Protein AF-A0A2N2BK57-F1 (afdb_monomer_lite)

Foldseek 3Di:
DAKAWDDDPNDIAMDDLVQAPEEAAAPPQGAPDDGSRNVRVLVVLAPPFDWDKDWDLDEDPVPSPQDDPPDSTGIKTKTKWKFFAAPRYTDDTCSDPVPPPHDPVRCVVVNVGDWMWIWMWIAHPPPRRIHIHIHTDDD

Structure (mmCIF, N/CA/C/O backbone):
dat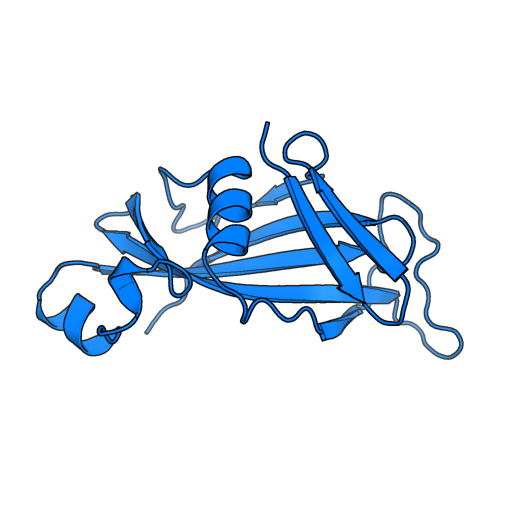a_AF-A0A2N2BK57-F1
#
_entry.id   AF-A0A2N2BK57-F1
#
loop_
_atom_site.group_PDB
_atom_site.id
_atom_site.type_symbol
_atom_site.label_atom_id
_atom_site.label_alt_id
_atom_site.label_comp_id
_atom_site.label_asym_id
_atom_site.label_entity_id
_atom_site.label_seq_id
_atom_site.pdbx_PDB_ins_code
_atom_site.Cartn_x
_atom_site.Cartn_y
_atom_site.Cartn_z
_atom_site.occupancy
_atom_site.B_iso_or_equiv
_atom_site.auth_seq_id
_atom_site.auth_comp_id
_atom_site.auth_asym_id
_atom_site.auth_atom_id
_atom_site.pdbx_PDB_model_num
ATOM 1 N N . MET A 1 1 ? 9.897 -14.712 4.928 1.00 67.94 1 MET A N 1
ATOM 2 C CA . MET A 1 1 ? 10.049 -13.854 3.739 1.00 67.94 1 MET A CA 1
ATOM 3 C C . MET A 1 1 ? 8.769 -13.987 2.955 1.00 67.94 1 MET A C 1
ATOM 5 O O . MET A 1 1 ? 8.461 -15.105 2.547 1.00 67.94 1 MET A O 1
ATOM 9 N N . SER A 1 2 ? 8.006 -12.901 2.866 1.00 89.50 2 SER A N 1
ATOM 10 C CA . SER A 1 2 ? 6.766 -12.865 2.091 1.00 89.50 2 SER A CA 1
ATOM 11 C C . SER A 1 2 ? 7.034 -12.189 0.747 1.00 89.50 2 SER A C 1
ATOM 13 O O . SER A 1 2 ? 7.911 -11.330 0.635 1.00 89.50 2 SER A O 1
ATOM 15 N N . SER A 1 3 ? 6.329 -12.624 -0.291 1.00 94.31 3 SER A N 1
ATOM 16 C CA . SER A 1 3 ? 6.449 -12.071 -1.640 1.00 94.31 3 SER A CA 1
ATOM 17 C C . SER A 1 3 ? 5.127 -12.199 -2.368 1.00 94.31 3 SER A C 1
ATOM 19 O O . SER A 1 3 ? 4.540 -13.276 -2.312 1.00 94.31 3 SER A O 1
ATOM 21 N N . TYR A 1 4 ? 4.706 -11.175 -3.101 1.00 95.94 4 TYR A N 1
ATOM 22 C CA . TYR A 1 4 ? 3.475 -11.175 -3.896 1.00 95.94 4 TYR A CA 1
ATOM 23 C C . TYR A 1 4 ? 3.807 -11.075 -5.387 1.00 95.94 4 TYR A C 1
ATOM 25 O O . TYR A 1 4 ? 4.652 -10.270 -5.770 1.00 95.94 4 TYR A O 1
ATOM 33 N N . GLU A 1 5 ? 3.183 -11.896 -6.232 1.00 95.44 5 GLU A N 1
ATOM 34 C CA . GLU A 1 5 ? 3.442 -11.933 -7.677 1.00 95.44 5 GLU A CA 1
ATOM 35 C C . GLU A 1 5 ? 2.134 -11.808 -8.459 1.00 95.44 5 GLU A C 1
ATOM 37 O O . GLU A 1 5 ? 1.149 -12.463 -8.131 1.00 95.44 5 GLU A O 1
ATOM 42 N N . TRP A 1 6 ? 2.143 -11.022 -9.534 1.00 95.25 6 TRP A N 1
ATOM 43 C CA . TRP A 1 6 ? 0.999 -10.874 -10.434 1.00 95.25 6 TRP A CA 1
ATOM 44 C C . TRP A 1 6 ? 1.459 -10.643 -11.875 1.00 95.25 6 TRP A C 1
ATOM 46 O O . TRP A 1 6 ? 2.650 -10.457 -12.154 1.00 95.25 6 TRP A O 1
ATOM 56 N N . ILE A 1 7 ? 0.506 -10.695 -12.804 1.00 93.75 7 ILE A N 1
ATOM 57 C CA . ILE A 1 7 ? 0.728 -10.406 -14.221 1.00 93.75 7 ILE A CA 1
ATOM 58 C C . ILE A 1 7 ? 0.001 -9.111 -14.567 1.00 93.75 7 ILE A C 1
ATOM 60 O O . ILE A 1 7 ? -1.185 -8.972 -14.284 1.00 93.75 7 ILE A O 1
ATOM 64 N N . TYR A 1 8 ? 0.704 -8.194 -15.225 1.00 93.38 8 TYR A N 1
ATOM 65 C CA . TYR A 1 8 ? 0.146 -6.956 -15.758 1.00 93.38 8 TYR A CA 1
ATOM 66 C C . TYR A 1 8 ? 0.648 -6.743 -17.190 1.00 93.38 8 TYR A C 1
ATOM 68 O O . TYR A 1 8 ? 1.857 -6.687 -17.420 1.00 93.38 8 TYR A O 1
ATOM 76 N N . ASN A 1 9 ? -0.265 -6.638 -18.164 1.00 91.06 9 ASN A N 1
ATOM 77 C CA . ASN A 1 9 ? 0.051 -6.511 -19.597 1.00 91.06 9 ASN A CA 1
ATOM 78 C C . ASN A 1 9 ? 1.159 -7.482 -20.060 1.00 91.06 9 ASN A C 1
ATOM 80 O O . ASN A 1 9 ? 2.191 -7.049 -20.569 1.00 91.06 9 ASN A O 1
ATOM 84 N N . ASP A 1 10 ? 0.971 -8.783 -19.810 1.00 92.56 10 ASP A N 1
ATOM 85 C CA . ASP A 1 10 ? 1.911 -9.877 -20.124 1.00 92.56 10 ASP A CA 1
ATOM 86 C C . ASP A 1 10 ?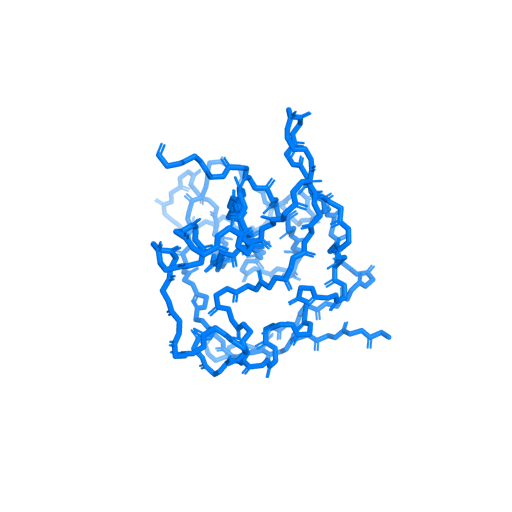 3.276 -9.833 -19.406 1.00 92.56 10 ASP A C 1
ATOM 88 O O . ASP A 1 10 ? 4.120 -10.707 -19.617 1.00 92.56 10 ASP A O 1
ATOM 92 N N . ASN A 1 11 ? 3.500 -8.866 -18.513 1.00 92.19 11 ASN A N 1
ATOM 93 C CA . ASN A 1 11 ? 4.711 -8.767 -17.705 1.00 92.19 11 ASN A CA 1
ATOM 94 C C . ASN A 1 11 ? 4.465 -9.312 -16.298 1.00 92.19 11 ASN A C 1
ATOM 96 O O . ASN A 1 11 ? 3.442 -9.027 -15.676 1.00 92.19 11 ASN A O 1
ATOM 100 N 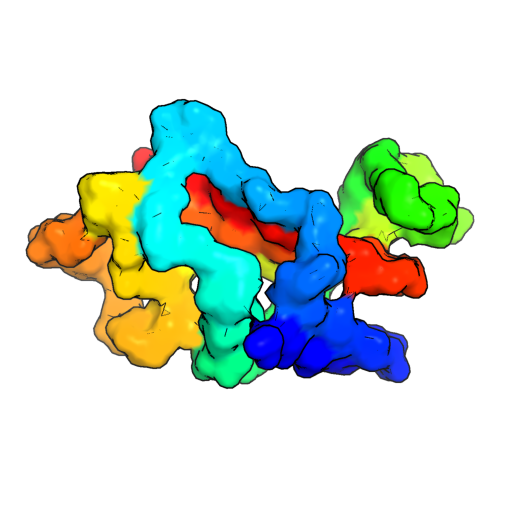N . LYS A 1 12 ? 5.423 -10.087 -15.784 1.00 95.00 12 LYS A N 1
ATOM 101 C CA . LYS A 1 12 ? 5.391 -10.601 -14.414 1.00 95.00 12 LYS A CA 1
ATOM 102 C C . LYS A 1 12 ? 6.019 -9.585 -13.464 1.00 95.00 12 LYS A C 1
ATOM 104 O O . LYS A 1 12 ? 7.184 -9.231 -13.639 1.00 95.00 12 LYS A O 1
ATOM 109 N N . PHE A 1 13 ? 5.280 -9.202 -12.433 1.00 96.00 13 PHE A N 1
ATOM 110 C CA . PHE A 1 13 ? 5.763 -8.364 -11.341 1.00 96.00 13 PHE A CA 1
ATOM 111 C C . PHE A 1 13 ? 5.894 -9.174 -10.050 1.00 96.00 13 PHE A C 1
ATOM 113 O O . PHE A 1 13 ? 5.251 -10.215 -9.882 1.00 96.00 13 PHE A O 1
ATOM 120 N N . ARG A 1 14 ? 6.767 -8.708 -9.152 1.00 96.19 14 ARG A N 1
ATOM 121 C CA . ARG A 1 14 ? 7.002 -9.317 -7.843 1.00 96.19 14 ARG A CA 1
ATOM 122 C C . ARG A 1 14 ? 7.335 -8.254 -6.803 1.00 96.19 14 ARG A C 1
ATOM 124 O O . ARG A 1 14 ? 8.333 -7.558 -6.960 1.00 96.19 14 ARG A O 1
ATOM 131 N N . LEU A 1 15 ? 6.566 -8.224 -5.720 1.00 96.88 15 LEU A N 1
ATOM 132 C CA . LEU A 1 15 ? 6.924 -7.550 -4.474 1.00 96.88 15 LEU A CA 1
ATOM 133 C C . LEU A 1 15 ? 7.650 -8.547 -3.576 1.00 96.88 15 LEU A C 1
ATOM 135 O O . LEU A 1 15 ? 7.224 -9.695 -3.451 1.00 96.88 15 LEU A O 1
ATOM 139 N N . ASP A 1 16 ? 8.745 -8.129 -2.961 1.00 95.25 16 ASP A N 1
ATOM 140 C CA . ASP A 1 16 ? 9.526 -8.942 -2.032 1.00 95.25 16 ASP A CA 1
ATOM 141 C C . ASP A 1 16 ? 9.783 -8.108 -0.785 1.00 95.25 16 ASP A C 1
ATOM 143 O O . ASP A 1 16 ? 10.270 -6.986 -0.917 1.00 95.25 16 ASP A O 1
ATOM 147 N N . SER A 1 17 ? 9.459 -8.631 0.401 1.00 94.69 17 SER A N 1
ATOM 148 C CA . SER A 1 17 ? 9.491 -7.835 1.632 1.00 94.69 17 SER A CA 1
ATOM 149 C C . SER A 1 17 ? 10.868 -7.234 1.942 1.00 94.69 17 SER A C 1
ATOM 151 O O . SER A 1 17 ? 10.940 -6.197 2.595 1.00 94.69 17 SER A O 1
ATOM 153 N N . GLU A 1 18 ? 11.956 -7.817 1.425 1.00 92.81 18 GLU A N 1
ATOM 154 C CA . GLU A 1 18 ? 13.321 -7.289 1.580 1.00 92.81 18 GLU A CA 1
ATOM 155 C C . GLU A 1 18 ? 13.688 -6.184 0.575 1.00 92.81 18 GLU A C 1
ATOM 157 O O . GLU A 1 18 ? 14.761 -5.590 0.674 1.00 92.81 18 GLU A O 1
ATOM 162 N N . LYS A 1 19 ? 12.828 -5.926 -0.416 1.00 92.56 19 LYS A N 1
ATOM 163 C CA . LYS A 1 19 ? 13.043 -4.969 -1.513 1.00 92.56 19 LYS A CA 1
ATOM 164 C C . LYS A 1 19 ? 12.025 -3.828 -1.528 1.00 92.56 19 LYS A C 1
ATOM 166 O O . LYS A 1 19 ? 11.897 -3.150 -2.540 1.00 92.56 19 LYS A O 1
ATOM 171 N N . CYS A 1 20 ? 11.303 -3.632 -0.428 1.00 96.44 20 CYS A N 1
ATOM 172 C CA . CYS A 1 20 ? 10.500 -2.433 -0.232 1.00 96.44 20 CYS A CA 1
ATOM 173 C C . CYS A 1 20 ? 11.443 -1.240 -0.040 1.00 96.44 20 CYS A C 1
ATOM 175 O O . CYS A 1 20 ? 12.171 -1.191 0.954 1.00 96.44 20 CYS A O 1
ATOM 177 N N . SER A 1 21 ? 11.446 -0.295 -0.979 1.00 95.81 21 SER A N 1
ATOM 178 C CA . SER A 1 21 ? 12.336 0.869 -0.928 1.00 95.81 21 SER A CA 1
ATOM 179 C C . SER A 1 21 ? 12.005 1.776 0.245 1.00 95.81 21 SER A C 1
ATOM 181 O O . SER A 1 21 ? 12.905 2.266 0.927 1.00 95.81 21 SER A O 1
ATOM 183 N N . MET A 1 22 ? 10.711 1.974 0.508 1.00 95.75 22 MET A N 1
ATOM 184 C CA . MET A 1 22 ? 10.222 2.777 1.624 1.00 95.75 22 MET A CA 1
ATOM 185 C C . MET A 1 22 ? 8.901 2.221 2.154 1.00 95.75 22 MET A C 1
ATOM 187 O O . MET A 1 22 ? 7.996 1.907 1.383 1.00 95.75 22 MET A O 1
ATOM 191 N N . PHE A 1 23 ? 8.802 2.139 3.482 1.00 97.50 23 PHE A N 1
ATOM 192 C CA . PHE A 1 23 ? 7.564 1.877 4.213 1.00 97.50 23 PHE A CA 1
ATOM 193 C C . PHE A 1 23 ? 7.247 3.118 5.047 1.00 97.50 23 PHE A C 1
ATOM 195 O O . PHE A 1 23 ? 7.840 3.328 6.108 1.00 97.50 23 PHE A O 1
ATOM 202 N N . LEU A 1 24 ? 6.387 3.976 4.507 1.00 97.69 24 LEU A N 1
ATOM 203 C CA . LEU A 1 24 ? 6.035 5.270 5.076 1.00 97.69 24 LEU A CA 1
ATOM 204 C C . LEU A 1 24 ? 4.762 5.129 5.908 1.00 97.69 24 LEU A C 1
ATOM 206 O O . LEU A 1 24 ? 3.799 4.490 5.490 1.00 97.69 24 LEU A O 1
ATOM 210 N N . ASN A 1 25 ? 4.783 5.703 7.104 1.00 97.38 25 ASN A N 1
ATOM 211 C CA . ASN A 1 25 ? 3.646 5.729 8.015 1.00 97.38 25 ASN A CA 1
ATOM 212 C C . ASN A 1 25 ? 3.156 7.168 8.148 1.00 97.38 25 ASN A C 1
ATOM 214 O O . ASN A 1 25 ? 3.942 8.090 7.940 1.00 97.38 25 ASN A O 1
ATOM 218 N N . ASP A 1 26 ? 1.899 7.340 8.539 1.00 96.69 26 ASP A N 1
ATOM 219 C CA . ASP A 1 26 ? 1.311 8.655 8.757 1.00 96.69 26 ASP A CA 1
ATOM 220 C C . ASP A 1 26 ? 2.097 9.415 9.836 1.00 96.69 26 ASP A C 1
ATOM 222 O O . ASP A 1 26 ? 2.358 8.878 10.920 1.00 96.69 26 ASP A O 1
ATOM 226 N N . ASP A 1 27 ? 2.485 10.655 9.534 1.00 94.88 27 ASP A N 1
ATOM 227 C CA . ASP A 1 27 ? 3.339 11.465 10.408 1.00 94.88 27 ASP A CA 1
ATOM 228 C C . ASP A 1 27 ? 2.624 11.875 11.708 1.00 94.88 27 ASP A C 1
ATOM 230 O O . ASP A 1 27 ? 3.236 11.903 12.782 1.00 94.88 27 ASP A O 1
ATOM 234 N N . ASP A 1 28 ? 1.325 12.178 11.627 1.00 95.69 28 ASP A N 1
ATOM 235 C CA . ASP A 1 28 ? 0.537 12.707 12.743 1.00 95.69 28 ASP A CA 1
ATOM 236 C C . ASP A 1 28 ? -0.181 11.595 13.529 1.00 95.69 28 ASP A C 1
ATOM 238 O O . ASP A 1 28 ? -0.326 11.673 14.754 1.00 95.69 28 ASP A O 1
ATOM 242 N N . ASN A 1 29 ? -0.628 10.544 12.840 1.00 95.94 29 ASN A N 1
ATOM 243 C CA . ASN A 1 29 ? -1.458 9.463 13.369 1.00 95.94 29 ASN A CA 1
ATOM 244 C C . ASN A 1 29 ? -0.871 8.080 13.040 1.00 95.94 29 ASN A C 1
ATOM 246 O O . ASN A 1 29 ? -1.583 7.244 12.482 1.00 95.94 29 ASN A O 1
ATOM 250 N N . PRO A 1 30 ? 0.383 7.769 13.406 1.00 96.25 30 PRO A N 1
ATOM 251 C CA . PRO A 1 30 ? 1.031 6.531 12.990 1.00 96.25 30 PRO A CA 1
ATOM 252 C C . PRO A 1 30 ? 0.266 5.284 13.450 1.00 96.25 30 PRO A C 1
ATOM 254 O O . PRO A 1 30 ? -0.188 5.188 14.596 1.00 96.25 30 PRO A O 1
ATOM 257 N N . ILE A 1 31 ? 0.180 4.284 12.573 1.00 96.50 31 ILE A N 1
ATOM 258 C CA . ILE A 1 31 ? -0.392 2.969 12.888 1.00 96.50 31 ILE A CA 1
ATOM 259 C C . ILE A 1 31 ? 0.702 1.969 13.277 1.00 96.50 31 ILE A C 1
ATOM 261 O O . ILE A 1 31 ? 1.763 1.896 12.662 1.00 96.50 31 ILE A O 1
ATOM 265 N N . SER A 1 32 ? 0.443 1.163 14.305 1.00 97.56 32 SER A N 1
ATOM 266 C CA . SER A 1 32 ? 1.333 0.091 14.765 1.00 97.56 32 SER A CA 1
ATOM 267 C C . SER A 1 32 ? 0.760 -1.302 14.495 1.00 97.56 32 SER A C 1
ATOM 269 O O . SER A 1 32 ? -0.454 -1.481 14.411 1.00 97.56 32 SER A O 1
ATOM 271 N N . GLY A 1 33 ? 1.629 -2.314 14.427 1.00 96.81 33 GLY A N 1
ATOM 272 C CA . GLY A 1 33 ? 1.215 -3.712 14.246 1.00 96.81 33 GLY A CA 1
ATOM 273 C C . GLY A 1 33 ? 0.824 -4.079 12.814 1.00 96.81 33 GLY A C 1
ATOM 274 O O . GLY A 1 33 ? 0.013 -4.981 12.648 1.00 96.81 33 GLY A O 1
ATOM 275 N N . ILE A 1 34 ? 1.356 -3.347 11.833 1.00 97.12 34 ILE A N 1
ATOM 276 C CA . ILE A 1 34 ? 1.344 -3.704 10.416 1.00 97.12 34 ILE A CA 1
ATOM 277 C C . ILE A 1 34 ? 2.779 -3.565 9.873 1.00 97.12 34 ILE A C 1
ATOM 279 O O . ILE A 1 34 ? 3.431 -2.546 10.118 1.00 97.12 34 ILE A O 1
ATOM 283 N N . THR A 1 35 ? 3.291 -4.580 9.180 1.00 97.06 35 THR A N 1
ATOM 284 C CA . THR A 1 35 ? 4.605 -4.578 8.513 1.00 97.06 35 THR A CA 1
ATOM 285 C C . THR A 1 35 ? 4.479 -4.765 7.003 1.00 97.06 35 THR A C 1
ATOM 287 O O . THR A 1 35 ? 3.404 -5.062 6.482 1.00 97.06 35 THR A O 1
ATOM 290 N N . VAL A 1 36 ? 5.601 -4.631 6.288 1.00 97.56 36 VAL A N 1
ATOM 291 C CA . VAL A 1 36 ? 5.680 -4.965 4.859 1.00 97.56 36 VAL A CA 1
ATOM 292 C C . VAL A 1 36 ? 5.237 -6.410 4.616 1.00 97.56 36 VAL A C 1
ATOM 294 O O . VAL A 1 36 ? 4.441 -6.651 3.716 1.00 97.56 36 VAL A O 1
ATOM 297 N N . GLU A 1 37 ? 5.709 -7.374 5.413 1.00 96.75 37 GLU A N 1
ATOM 298 C CA . GLU A 1 37 ? 5.302 -8.778 5.282 1.00 96.75 37 GLU A CA 1
ATOM 299 C C . GLU A 1 37 ? 3.797 -8.959 5.456 1.00 96.75 37 GLU A C 1
ATOM 301 O O . GLU A 1 37 ? 3.182 -9.648 4.650 1.00 96.75 37 GLU A O 1
ATOM 306 N N . GLU A 1 38 ? 3.204 -8.315 6.463 1.00 95.50 38 GLU A N 1
ATOM 307 C CA . GLU A 1 38 ? 1.764 -8.408 6.712 1.00 95.50 38 GLU A CA 1
ATOM 308 C C . GLU A 1 38 ? 0.955 -7.788 5.563 1.00 95.50 38 GLU A C 1
ATOM 310 O O . GLU A 1 38 ? -0.067 -8.345 5.173 1.00 95.50 38 GLU A O 1
ATOM 315 N N . VAL A 1 39 ? 1.427 -6.691 4.957 1.00 96.69 39 VAL A N 1
ATOM 316 C CA . VAL A 1 39 ? 0.814 -6.131 3.739 1.00 96.69 39 VAL A CA 1
ATOM 317 C C . VAL A 1 39 ? 0.875 -7.130 2.585 1.00 96.69 39 VAL A C 1
ATOM 319 O O . VAL A 1 39 ? -0.139 -7.354 1.931 1.00 96.69 39 VAL A O 1
ATOM 322 N N . LEU A 1 40 ? 2.027 -7.761 2.340 1.00 96.31 40 LEU A N 1
ATOM 323 C CA . LEU A 1 40 ? 2.156 -8.748 1.262 1.00 96.31 40 LEU A CA 1
ATOM 324 C C . LEU A 1 40 ? 1.289 -9.987 1.501 1.00 96.31 40 LEU A C 1
ATOM 326 O O . LEU A 1 40 ? 0.699 -10.505 0.555 1.00 96.31 40 LEU A O 1
ATOM 330 N N . ASP A 1 41 ? 1.175 -10.436 2.749 1.00 94.44 41 ASP A N 1
ATOM 331 C CA . ASP A 1 41 ? 0.300 -11.546 3.120 1.00 94.44 41 ASP A CA 1
ATOM 332 C C . ASP A 1 41 ? -1.175 -11.200 2.855 1.00 94.44 41 ASP A C 1
ATOM 334 O O . ASP A 1 41 ? -1.899 -12.029 2.307 1.00 94.44 41 ASP A O 1
ATOM 338 N N . LEU A 1 42 ? -1.608 -9.963 3.134 1.00 94.44 42 LEU A N 1
ATOM 339 C CA . LEU A 1 42 ? -2.966 -9.494 2.824 1.00 94.44 42 LEU A CA 1
ATOM 340 C C . LEU A 1 42 ? -3.274 -9.493 1.322 1.00 94.44 42 LEU A C 1
ATOM 342 O O . LEU A 1 42 ? -4.408 -9.784 0.943 1.00 94.44 42 LEU A O 1
ATOM 346 N N . LEU A 1 43 ? -2.291 -9.199 0.465 1.00 95.25 43 LEU A N 1
ATOM 347 C CA . LEU A 1 43 ? -2.486 -9.265 -0.987 1.00 95.25 43 LEU A CA 1
ATOM 348 C C . LEU A 1 43 ? -2.769 -10.698 -1.463 1.00 95.25 43 LEU A C 1
ATOM 350 O O . LEU A 1 43 ? -3.535 -10.886 -2.401 1.00 95.25 43 LEU A O 1
ATOM 354 N N . HIS A 1 44 ? -2.206 -11.717 -0.805 1.00 91.44 44 HIS A N 1
ATOM 355 C CA . HIS A 1 44 ? -2.495 -13.126 -1.121 1.00 91.44 44 HIS A CA 1
ATOM 356 C C . HIS A 1 44 ? -3.872 -13.591 -0.661 1.00 91.44 44 HIS A C 1
ATOM 358 O O . HIS A 1 44 ? -4.351 -14.633 -1.110 1.00 91.44 44 HIS A O 1
ATOM 364 N N . GLU A 1 45 ? -4.502 -12.876 0.269 1.00 87.31 45 GLU A N 1
ATOM 365 C CA . GLU A 1 45 ? -5.809 -13.272 0.789 1.00 87.31 45 GLU A CA 1
ATOM 366 C C . GLU A 1 45 ? -6.956 -12.951 -0.170 1.00 87.31 45 GLU A C 1
ATOM 368 O O . GLU A 1 45 ? -8.053 -13.482 0.029 1.00 87.31 45 GLU A O 1
ATOM 373 N N . ASN A 1 46 ? -6.720 -12.117 -1.188 1.00 81.81 46 ASN A N 1
ATOM 374 C CA . ASN A 1 46 ? -7.777 -11.556 -2.013 1.00 81.81 46 ASN A CA 1
ATOM 375 C C . ASN A 1 46 ? -7.443 -11.577 -3.514 1.00 81.81 46 ASN A C 1
ATOM 377 O O . ASN A 1 46 ? -6.500 -10.935 -3.965 1.00 81.81 46 ASN A O 1
ATOM 381 N N . ASP A 1 47 ? -8.287 -12.243 -4.305 1.00 81.12 47 ASP A N 1
ATOM 382 C CA . ASP A 1 47 ? -8.143 -12.316 -5.767 1.00 81.12 47 ASP A CA 1
ATOM 383 C C . ASP A 1 47 ? -8.527 -11.003 -6.492 1.00 81.12 47 ASP A C 1
ATOM 385 O O . ASP A 1 47 ? -8.403 -10.913 -7.712 1.00 81.12 47 ASP A O 1
ATOM 389 N N . LEU A 1 48 ? -9.026 -9.990 -5.772 1.00 80.38 48 LEU A N 1
ATOM 390 C CA . LEU A 1 48 ? -9.431 -8.682 -6.310 1.00 80.38 48 LEU A CA 1
ATOM 391 C C . LEU A 1 48 ? -8.312 -7.634 -6.260 1.00 80.38 48 LEU A C 1
ATOM 393 O O . LEU A 1 48 ? -8.573 -6.458 -6.513 1.00 80.38 48 LEU A O 1
ATOM 397 N N . VAL A 1 49 ? -7.085 -8.027 -5.912 1.00 92.69 49 VAL A N 1
ATOM 398 C CA . VAL A 1 49 ? -5.925 -7.141 -6.032 1.00 92.69 49 VAL A CA 1
ATOM 399 C C . VAL A 1 49 ? -5.693 -6.844 -7.514 1.00 92.69 49 VAL A C 1
ATOM 401 O O . VAL A 1 49 ? -5.241 -7.704 -8.270 1.00 92.69 49 VAL A O 1
ATOM 404 N N . ASP A 1 50 ? -6.001 -5.615 -7.916 1.00 93.00 50 ASP A N 1
ATOM 405 C CA . ASP A 1 50 ? -5.931 -5.156 -9.302 1.00 93.00 50 ASP A CA 1
ATOM 406 C C . ASP A 1 50 ? -5.157 -3.839 -9.371 1.00 93.00 50 ASP A C 1
ATOM 408 O O . ASP A 1 50 ? -5.667 -2.776 -9.019 1.00 93.00 50 ASP A O 1
ATOM 412 N N . PHE A 1 51 ? -3.888 -3.928 -9.771 1.00 96.25 51 PHE A N 1
ATOM 413 C CA . PHE A 1 51 ? -3.019 -2.763 -9.907 1.00 96.25 51 PHE A CA 1
ATOM 414 C C . PHE A 1 51 ? -3.380 -1.963 -11.167 1.00 96.25 51 PHE A C 1
ATOM 416 O O . PHE A 1 51 ? -3.362 -2.504 -12.278 1.00 96.25 51 PHE A O 1
ATOM 423 N N . SER A 1 52 ? -3.622 -0.660 -11.019 1.00 95.62 52 SER A N 1
ATOM 424 C CA . SER A 1 52 ? -3.873 0.265 -12.129 1.00 95.62 52 SER A CA 1
ATOM 425 C C . SER A 1 52 ? -2.613 1.028 -12.530 1.00 95.62 52 SER A C 1
ATOM 427 O O . SER A 1 52 ? -1.700 1.217 -11.737 1.00 95.62 52 SER A O 1
ATOM 429 N N . MET A 1 53 ? -2.539 1.454 -13.795 1.00 95.81 53 MET A N 1
ATOM 430 C CA . MET A 1 53 ? -1.456 2.326 -14.259 1.00 95.81 53 MET A CA 1
ATOM 431 C C . MET A 1 53 ? -1.744 3.768 -13.855 1.00 95.81 53 MET A C 1
ATOM 433 O O . MET A 1 53 ? -2.709 4.350 -14.348 1.00 95.81 53 MET A O 1
ATOM 437 N N . GLU A 1 54 ? -0.836 4.352 -13.088 1.00 95.12 54 GLU A N 1
ATOM 438 C CA . GLU A 1 54 ? -0.868 5.739 -12.642 1.00 95.12 54 GLU A CA 1
ATOM 439 C C . GLU A 1 54 ? 0.329 6.535 -13.183 1.00 95.12 54 GLU A C 1
ATOM 441 O O . GLU A 1 54 ? 1.347 5.987 -13.634 1.00 95.12 54 GLU A O 1
ATOM 446 N N . TYR A 1 55 ? 0.179 7.862 -13.187 1.00 93.56 55 TYR A N 1
ATOM 447 C CA . TYR A 1 55 ? 1.121 8.802 -13.793 1.00 93.56 55 TYR A CA 1
ATOM 448 C C . TYR A 1 55 ? 1.469 9.927 -12.816 1.00 93.56 55 TYR A C 1
ATOM 450 O O . TYR A 1 55 ? 0.615 10.750 -12.493 1.00 93.56 55 TYR A O 1
ATOM 458 N N . TYR A 1 56 ? 2.739 10.012 -12.421 1.00 92.50 56 TYR A N 1
ATOM 459 C CA . TYR A 1 56 ? 3.242 11.027 -11.485 1.00 92.50 56 TYR A CA 1
ATOM 460 C C . TYR A 1 56 ? 4.219 11.986 -12.163 1.00 92.50 56 TYR A C 1
ATOM 462 O O . TYR A 1 56 ? 4.761 11.694 -13.229 1.00 92.50 56 TYR A O 1
ATOM 470 N N . ASP A 1 57 ? 4.443 13.149 -11.559 1.00 91.88 57 ASP A N 1
ATOM 471 C CA . ASP A 1 57 ? 5.404 14.161 -12.015 1.00 91.88 57 ASP A CA 1
ATOM 472 C C . ASP A 1 57 ? 6.849 13.890 -11.555 1.00 91.88 57 ASP A C 1
ATOM 474 O O . ASP A 1 57 ? 7.783 14.514 -12.064 1.00 91.88 57 ASP A O 1
ATOM 478 N N . GLN A 1 58 ? 7.035 12.928 -10.650 1.00 91.19 58 GLN A N 1
ATOM 479 C CA . GLN A 1 58 ? 8.328 12.447 -10.165 1.00 91.19 58 GLN A CA 1
ATOM 480 C C . GLN A 1 58 ? 8.674 11.085 -10.761 1.00 91.19 58 GLN A C 1
ATOM 482 O O . GLN A 1 58 ? 7.798 10.251 -11.000 1.00 91.19 58 GLN A O 1
ATOM 487 N N . ASP A 1 59 ? 9.958 10.864 -11.027 1.00 93.06 59 ASP A N 1
ATOM 488 C CA . ASP A 1 59 ? 10.446 9.608 -11.572 1.00 93.06 59 ASP A CA 1
ATOM 489 C C . ASP A 1 59 ? 10.754 8.580 -10.488 1.00 93.06 59 ASP A C 1
ATOM 491 O O . ASP A 1 59 ? 10.824 8.872 -9.299 1.00 93.06 59 ASP A O 1
ATOM 495 N N . CYS A 1 60 ? 10.912 7.326 -10.905 1.00 93.81 60 CYS A N 1
ATOM 496 C CA . CYS A 1 60 ? 11.369 6.285 -9.998 1.00 93.81 60 CYS A CA 1
ATOM 497 C C . CYS A 1 60 ? 12.828 6.557 -9.613 1.00 93.81 60 CYS A C 1
ATOM 499 O O . CYS A 1 60 ? 13.713 6.423 -10.460 1.00 93.81 60 CYS A O 1
ATOM 501 N N . GLU A 1 61 ? 13.084 6.851 -8.338 1.00 91.81 61 GLU A N 1
ATOM 502 C CA . GLU A 1 61 ? 14.432 7.135 -7.819 1.00 91.81 61 GLU A CA 1
ATOM 503 C C . GLU A 1 61 ? 15.425 5.982 -8.039 1.00 91.81 61 GLU A C 1
ATOM 505 O O . GLU A 1 61 ? 16.631 6.193 -8.141 1.00 91.81 61 GLU A O 1
ATOM 510 N N . ALA A 1 62 ? 14.934 4.744 -8.147 1.00 93.62 62 ALA A N 1
ATOM 511 C CA . ALA A 1 62 ? 15.791 3.582 -8.346 1.00 93.62 62 ALA A CA 1
ATOM 512 C C . ALA A 1 62 ? 16.333 3.460 -9.782 1.00 93.62 62 ALA A C 1
ATOM 514 O O . ALA A 1 62 ? 17.435 2.943 -9.976 1.00 93.62 62 ALA A O 1
ATOM 515 N N . CYS A 1 63 ? 15.573 3.877 -10.806 1.00 94.00 63 CYS A N 1
ATOM 516 C CA . CYS A 1 63 ? 15.958 3.642 -12.205 1.00 94.00 63 CYS A CA 1
ATOM 517 C C . CYS A 1 63 ? 15.927 4.868 -13.120 1.00 94.00 63 CYS A C 1
ATOM 519 O O . CYS A 1 63 ? 16.556 4.819 -14.178 1.00 94.00 63 CYS A O 1
ATOM 521 N N . HIS A 1 64 ? 15.200 5.929 -12.760 1.00 92.44 64 HIS A N 1
ATOM 522 C CA . HIS A 1 64 ? 15.021 7.157 -13.546 1.00 92.44 64 HIS A CA 1
ATOM 523 C C . HIS A 1 64 ? 14.606 6.916 -15.018 1.00 92.44 64 HIS A C 1
ATOM 525 O O . HIS A 1 64 ? 14.851 7.736 -15.903 1.00 92.44 64 HIS A O 1
ATOM 531 N N . ASN A 1 65 ? 13.997 5.758 -15.313 1.00 91.12 65 ASN A N 1
ATOM 532 C CA . ASN A 1 65 ? 13.734 5.280 -16.679 1.00 91.12 65 ASN A CA 1
ATOM 533 C C . ASN A 1 65 ? 12.257 4.921 -16.921 1.00 91.12 65 ASN A C 1
ATOM 535 O O . ASN A 1 65 ? 11.908 4.308 -17.927 1.00 91.12 65 ASN A O 1
ATOM 539 N N . ASN A 1 66 ? 11.362 5.294 -16.007 1.00 89.94 66 ASN A N 1
ATOM 540 C CA . ASN A 1 66 ? 9.928 5.003 -16.092 1.00 89.94 66 ASN A CA 1
ATOM 541 C C . ASN A 1 66 ? 9.114 6.102 -16.784 1.00 89.94 66 ASN A C 1
ATOM 543 O O . ASN A 1 66 ? 7.890 6.154 -16.660 1.00 89.94 66 ASN A O 1
ATOM 547 N N . LYS A 1 67 ? 9.772 6.967 -17.555 1.00 90.50 67 LYS A N 1
ATOM 548 C CA . LYS A 1 67 ? 9.107 8.028 -18.309 1.00 90.50 67 LYS A CA 1
ATOM 549 C C . LYS A 1 67 ? 8.071 7.446 -19.278 1.00 90.50 67 LYS A C 1
ATOM 551 O O . LYS A 1 67 ? 8.267 6.371 -19.855 1.00 90.50 67 LYS A O 1
ATOM 556 N N . SER A 1 68 ? 6.943 8.133 -19.435 1.00 83.81 68 SER A N 1
ATOM 557 C CA . SER A 1 68 ? 5.977 7.796 -20.485 1.00 83.81 68 SER A CA 1
ATOM 558 C C . SER A 1 68 ? 6.404 8.400 -21.831 1.00 83.81 68 SER A C 1
ATOM 560 O O . SER A 1 68 ? 6.981 9.488 -21.876 1.00 83.81 68 SER A O 1
ATOM 562 N N . ASP A 1 69 ? 6.082 7.722 -22.932 1.00 78.88 69 ASP A N 1
ATOM 563 C CA . ASP A 1 69 ? 6.604 8.045 -24.268 1.00 78.88 69 ASP A CA 1
ATOM 564 C C . ASP A 1 69 ? 6.211 9.440 -24.797 1.00 78.88 69 ASP A C 1
ATOM 566 O O . ASP A 1 69 ? 6.862 9.946 -25.707 1.00 78.88 69 ASP A O 1
ATOM 570 N N . ASN A 1 70 ? 5.178 10.083 -24.233 1.00 66.88 70 ASN A N 1
ATOM 571 C CA . ASN A 1 70 ? 4.616 11.342 -24.744 1.00 66.88 70 ASN A CA 1
ATOM 572 C C . ASN A 1 70 ? 4.271 12.387 -23.665 1.00 66.88 70 ASN A C 1
ATOM 574 O O . ASN A 1 70 ? 3.495 13.304 -23.939 1.00 66.88 70 ASN A O 1
ATOM 578 N N . SER A 1 71 ? 4.803 12.289 -22.442 1.00 73.56 71 SER A N 1
ATOM 579 C CA . SER A 1 71 ? 4.468 13.267 -21.396 1.00 73.56 71 SER A CA 1
ATOM 580 C C . SER A 1 71 ? 5.615 13.610 -20.439 1.00 73.56 71 SER A C 1
ATOM 582 O O . SER A 1 71 ? 6.680 12.990 -20.448 1.00 73.56 71 SER A O 1
ATOM 584 N N . HIS A 1 72 ? 5.382 14.636 -19.615 1.00 83.44 72 HIS A N 1
ATOM 585 C CA . HIS A 1 72 ? 6.213 14.983 -18.459 1.00 83.44 72 HIS A CA 1
ATOM 586 C C . HIS A 1 72 ? 5.969 14.058 -17.253 1.00 83.44 72 HIS A C 1
ATOM 588 O O . HIS A 1 72 ? 6.503 14.330 -16.185 1.00 83.44 72 HIS A O 1
ATOM 594 N N . TYR A 1 73 ? 5.190 12.986 -17.430 1.00 91.62 73 TYR A N 1
ATOM 595 C CA . TYR A 1 73 ? 4.831 12.053 -16.374 1.00 91.62 73 TYR A CA 1
ATOM 596 C C . TYR A 1 73 ? 5.569 10.716 -16.483 1.00 91.62 73 TYR A C 1
ATOM 598 O O . TYR A 1 73 ? 5.973 10.264 -17.569 1.00 91.62 73 TYR A O 1
ATOM 606 N N . TYR A 1 74 ? 5.682 10.067 -15.334 1.00 93.94 74 TYR A N 1
ATOM 607 C CA . TYR A 1 74 ? 6.349 8.798 -15.106 1.00 93.94 74 TYR A CA 1
ATOM 608 C C . TYR A 1 74 ? 5.334 7.745 -14.669 1.00 93.94 74 TYR A C 1
ATOM 610 O O . TYR A 1 74 ? 4.379 8.044 -13.959 1.00 93.94 74 TYR A O 1
ATOM 618 N N . ARG A 1 75 ? 5.525 6.519 -15.155 1.00 94.31 75 ARG A N 1
ATOM 619 C CA . ARG A 1 75 ? 4.569 5.416 -15.054 1.00 94.31 75 ARG A CA 1
ATOM 620 C C . ARG A 1 75 ? 4.818 4.565 -13.824 1.00 94.31 75 ARG A C 1
ATOM 622 O O . ARG A 1 75 ? 5.945 4.094 -13.615 1.00 94.31 75 ARG A O 1
ATOM 629 N N . PHE A 1 76 ? 3.744 4.291 -13.106 1.00 96.75 76 PHE A N 1
ATOM 630 C CA . PHE A 1 76 ? 3.725 3.401 -11.963 1.00 96.75 76 PHE A CA 1
ATOM 631 C C . PHE A 1 76 ? 2.466 2.535 -11.981 1.00 96.75 76 PHE A C 1
ATOM 633 O O . PHE A 1 76 ? 1.480 2.867 -12.628 1.00 96.75 76 PHE A O 1
ATOM 640 N N . LEU A 1 77 ? 2.533 1.395 -11.311 1.00 97.50 77 LEU A N 1
ATOM 641 C CA . LEU A 1 77 ? 1.392 0.559 -10.993 1.00 97.50 77 LEU A CA 1
ATOM 642 C C . LEU A 1 77 ? 1.016 0.822 -9.542 1.00 97.50 77 LEU A C 1
ATOM 644 O O . LEU A 1 77 ? 1.864 0.662 -8.667 1.00 97.50 77 LEU A O 1
ATOM 648 N N . GLU A 1 78 ? -0.231 1.195 -9.295 1.00 97.19 78 GLU A N 1
ATOM 649 C CA . GLU A 1 78 ? -0.719 1.510 -7.959 1.00 97.19 78 GLU A CA 1
ATOM 650 C C . GLU A 1 78 ? -1.880 0.600 -7.562 1.00 97.19 78 GLU A C 1
ATOM 652 O O . GLU A 1 78 ? -2.696 0.189 -8.389 1.00 97.19 78 GLU A O 1
ATOM 657 N N . PHE A 1 79 ? -1.935 0.260 -6.280 1.00 97.31 79 PHE A N 1
ATOM 658 C CA . PHE A 1 79 ? -3.073 -0.408 -5.672 1.00 97.31 79 PHE A CA 1
ATOM 659 C C . PHE A 1 79 ? -3.315 0.150 -4.274 1.00 97.31 79 PHE A C 1
ATOM 661 O O . PHE A 1 79 ? -2.371 0.330 -3.502 1.00 97.31 79 PHE A O 1
ATOM 668 N N . HIS A 1 80 ? -4.588 0.365 -3.938 1.00 96.31 80 HIS A N 1
ATOM 669 C CA . HIS A 1 80 ? -4.996 0.866 -2.632 1.00 96.31 80 HIS A CA 1
ATOM 670 C C . HIS A 1 80 ? -5.968 -0.077 -1.946 1.00 96.31 80 HIS A C 1
ATOM 672 O O . HIS A 1 80 ? -6.871 -0.644 -2.564 1.00 96.31 80 HIS A O 1
ATOM 678 N N . PHE A 1 81 ? -5.847 -0.163 -0.629 1.00 95.81 81 PHE A N 1
ATOM 679 C CA . PHE A 1 81 ? -6.825 -0.828 0.216 1.00 95.81 81 PHE A CA 1
ATOM 680 C C . PHE A 1 81 ? -6.883 -0.160 1.589 1.00 95.81 81 PHE A C 1
ATOM 682 O O . PHE A 1 81 ? -6.010 0.625 1.957 1.00 95.81 81 PHE A O 1
ATOM 689 N N . TYR A 1 82 ? -7.928 -0.456 2.357 1.00 95.56 82 TYR A N 1
ATOM 690 C CA . TYR A 1 82 ? -8.119 0.155 3.666 1.00 95.56 82 TYR A CA 1
ATOM 691 C C .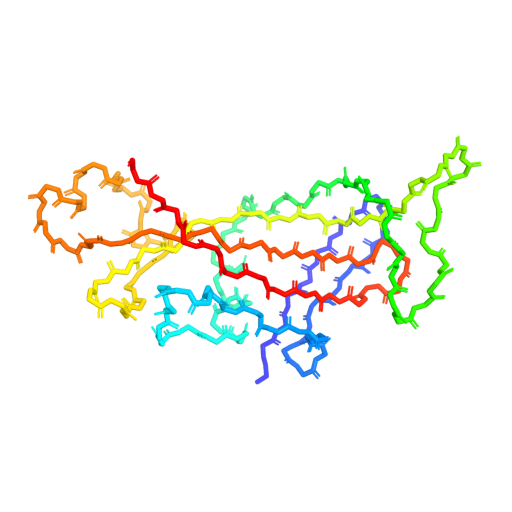 TYR A 1 82 ? -7.537 -0.716 4.772 1.00 95.56 82 TYR A C 1
ATOM 693 O O . TYR A 1 82 ? -7.806 -1.917 4.824 1.00 95.56 82 TYR A O 1
ATOM 701 N N . LEU A 1 83 ? -6.819 -0.099 5.707 1.00 96.56 83 LEU A N 1
ATOM 702 C CA . LEU A 1 83 ? -6.526 -0.673 7.016 1.00 96.56 83 LEU A CA 1
ATOM 703 C C . LEU A 1 83 ? -7.477 -0.071 8.046 1.00 96.56 83 LEU A C 1
ATOM 705 O O . LEU A 1 83 ? -7.776 1.123 8.031 1.00 96.56 83 LEU A O 1
ATOM 709 N N . PHE A 1 84 ? -7.915 -0.895 8.985 1.00 96.50 84 PHE A N 1
ATOM 710 C CA . PHE A 1 84 ? -8.747 -0.476 10.098 1.00 96.50 84 PHE A CA 1
ATOM 711 C C . PHE A 1 84 ? -7.994 -0.694 11.404 1.00 96.50 84 PHE A C 1
ATOM 713 O O . PHE A 1 84 ? -7.410 -1.758 11.640 1.00 96.50 84 PHE A O 1
ATOM 720 N N . ALA A 1 85 ? -8.021 0.322 12.257 1.00 96.88 85 ALA A N 1
ATOM 721 C CA . ALA A 1 85 ? -7.249 0.368 13.483 1.00 96.88 85 ALA A CA 1
ATOM 722 C C . ALA A 1 85 ? -8.129 0.625 14.705 1.00 96.88 85 ALA A C 1
ATOM 724 O O . ALA A 1 85 ? -9.208 1.217 14.619 1.00 96.88 85 ALA A O 1
ATOM 725 N N . LYS A 1 86 ? -7.628 0.201 15.862 1.00 96.62 86 LYS A N 1
ATOM 726 C CA . LYS A 1 86 ? -8.170 0.528 17.176 1.00 96.62 86 LYS A CA 1
ATOM 727 C C . LYS A 1 86 ? -7.061 1.112 18.035 1.00 96.62 86 LYS A C 1
ATOM 729 O O . LYS A 1 86 ? -6.061 0.437 18.274 1.00 96.62 86 LYS A O 1
ATOM 734 N N . ALA A 1 87 ? -7.241 2.341 18.507 1.00 95.88 87 ALA A N 1
ATOM 735 C CA . ALA A 1 87 ? -6.272 3.050 19.339 1.00 95.88 87 ALA A CA 1
ATOM 736 C C . ALA A 1 87 ? -4.846 3.040 18.740 1.00 95.88 87 ALA A C 1
ATOM 738 O O . ALA A 1 87 ? -3.881 2.697 19.423 1.00 95.88 87 ALA A O 1
ATOM 739 N N . GLY A 1 88 ? -4.728 3.358 17.444 1.00 94.69 88 GLY A N 1
ATOM 740 C CA . GLY A 1 88 ? -3.442 3.412 16.728 1.00 94.69 88 GLY A CA 1
ATOM 741 C C . GLY A 1 88 ? -2.794 2.047 16.459 1.00 94.69 88 GLY A C 1
ATOM 742 O O . GLY A 1 88 ? -1.612 1.967 16.124 1.00 94.69 88 GLY A O 1
ATOM 743 N N . LYS A 1 89 ? -3.534 0.945 16.623 1.00 97.81 89 LYS A N 1
ATOM 744 C CA . LYS A 1 89 ? -3.060 -0.410 16.327 1.00 97.81 89 LYS A CA 1
ATOM 745 C C . LYS A 1 89 ? -3.912 -1.064 15.247 1.00 97.81 89 LYS A C 1
ATOM 747 O O . LYS A 1 89 ? -5.136 -1.045 15.348 1.00 97.81 89 LYS A O 1
ATOM 752 N N . TYR A 1 90 ? -3.269 -1.670 14.257 1.00 97.44 90 TYR A N 1
ATOM 753 C CA . TYR A 1 90 ? -3.913 -2.452 13.207 1.00 97.44 90 TYR A CA 1
ATOM 754 C C . TYR A 1 90 ? -4.802 -3.569 13.781 1.00 97.44 90 TYR A C 1
ATOM 756 O O . TYR A 1 90 ? -4.435 -4.247 14.746 1.00 97.44 90 TYR A O 1
ATOM 764 N N . VAL A 1 91 ? -5.990 -3.731 13.189 1.00 96.75 91 VAL A N 1
ATOM 765 C CA . VAL A 1 91 ? -6.990 -4.743 13.563 1.00 96.75 91 VAL A CA 1
ATOM 766 C C . VAL A 1 91 ? -7.316 -5.661 12.388 1.00 96.75 91 VAL A C 1
ATOM 768 O O . VAL A 1 91 ? -7.277 -6.879 12.545 1.00 96.75 91 VAL A O 1
ATOM 771 N N . MET A 1 92 ? -7.691 -5.095 11.239 1.00 95.38 92 MET A N 1
ATOM 772 C CA . MET A 1 92 ? -8.006 -5.832 10.008 1.00 95.38 92 MET A CA 1
ATOM 773 C C . MET A 1 92 ? -7.933 -4.887 8.803 1.00 95.38 92 MET A C 1
ATOM 775 O O . MET A 1 92 ? -7.843 -3.674 8.984 1.00 95.38 92 MET A O 1
ATOM 779 N N . SER A 1 93 ? -8.025 -5.412 7.586 1.00 95.19 93 SER A N 1
ATOM 780 C CA . SER A 1 93 ? -8.066 -4.617 6.357 1.00 95.19 93 SER A CA 1
ATOM 781 C C . SER A 1 93 ? -9.313 -4.915 5.528 1.00 95.19 93 SER A C 1
ATOM 783 O O . SER A 1 93 ? -10.034 -5.879 5.789 1.00 95.19 93 SER A O 1
ATOM 785 N N . SER A 1 94 ? -9.556 -4.114 4.492 1.00 94.12 94 SER A N 1
ATOM 786 C CA . SER A 1 94 ? -10.587 -4.405 3.492 1.00 94.12 94 SER A CA 1
ATOM 787 C C . SER A 1 94 ? -10.282 -5.643 2.641 1.00 94.12 94 SER A C 1
ATOM 789 O O . SER A 1 94 ? -11.172 -6.110 1.939 1.00 94.12 94 SER A O 1
ATOM 791 N N . LEU A 1 95 ? -9.051 -6.166 2.694 1.00 94.25 95 LEU A N 1
ATOM 792 C CA . LEU A 1 95 ? -8.652 -7.413 2.031 1.00 94.25 95 LEU A CA 1
ATOM 793 C C . LEU A 1 95 ? -8.799 -8.633 2.940 1.00 94.25 95 LEU A C 1
ATOM 795 O O . LEU A 1 95 ? -8.874 -9.750 2.440 1.00 94.25 95 LEU A O 1
ATOM 799 N N . SER A 1 96 ? -8.845 -8.431 4.261 1.00 91.81 96 SER A N 1
ATOM 800 C CA . SER A 1 96 ? -8.943 -9.526 5.220 1.00 91.81 96 SER A CA 1
ATOM 801 C C . SER A 1 96 ? -10.227 -10.325 5.016 1.00 91.81 96 SER A C 1
ATOM 803 O O . SER A 1 96 ? -11.319 -9.756 4.984 1.00 91.81 96 SER A O 1
ATOM 805 N N . LYS A 1 97 ? -10.135 -11.657 5.066 1.00 88.31 97 LYS A N 1
ATOM 806 C CA . LYS A 1 97 ? -11.323 -12.542 5.064 1.00 88.31 97 LYS A CA 1
ATOM 807 C C . LYS A 1 97 ? -12.333 -12.199 6.158 1.00 88.31 97 LYS A C 1
ATOM 809 O O . LYS A 1 97 ? -13.539 -12.336 5.987 1.00 88.31 97 LYS A O 1
ATOM 814 N N . ALA A 1 98 ? -11.846 -11.708 7.298 1.00 87.69 98 ALA A N 1
ATOM 815 C CA . ALA A 1 98 ? -12.689 -11.255 8.401 1.00 87.69 98 ALA A CA 1
ATOM 816 C C . ALA A 1 98 ? -13.591 -10.054 8.042 1.00 87.69 98 ALA A C 1
ATOM 818 O O . ALA A 1 98 ? -14.542 -9.785 8.781 1.00 87.69 98 ALA A O 1
ATOM 819 N N . TYR A 1 99 ? -13.307 -9.336 6.952 1.00 90.94 99 TYR A N 1
ATOM 820 C CA . TYR A 1 99 ? -14.054 -8.164 6.502 1.00 90.94 99 TYR A CA 1
ATOM 821 C C . TYR A 1 99 ? -15.141 -8.472 5.458 1.00 90.94 99 TYR A C 1
ATOM 823 O O . TYR A 1 99 ? -16.053 -7.663 5.330 1.00 90.94 99 TYR A O 1
ATOM 831 N N . GLU A 1 100 ? -15.119 -9.624 4.772 1.00 87.38 100 GLU A N 1
ATOM 832 C CA . GLU A 1 100 ? -16.013 -9.930 3.630 1.00 87.38 100 GLU A CA 1
ATOM 833 C C . GLU A 1 100 ? -17.510 -9.671 3.907 1.00 87.38 100 GLU A C 1
ATOM 835 O O . GLU A 1 100 ? -18.203 -9.087 3.078 1.00 87.38 100 GLU A O 1
ATOM 840 N N . ASP A 1 101 ? -17.997 -10.020 5.104 1.00 88.31 101 ASP A N 1
ATOM 841 C CA . ASP A 1 101 ? -19.398 -9.824 5.524 1.00 88.31 101 ASP A CA 1
ATOM 842 C C . ASP A 1 101 ? -19.603 -8.603 6.447 1.00 88.31 101 ASP A C 1
ATOM 844 O O . ASP A 1 101 ? -20.573 -8.513 7.218 1.00 88.31 101 ASP A O 1
ATOM 848 N N . LYS A 1 102 ? -18.651 -7.668 6.456 1.00 91.31 102 LYS A N 1
ATOM 849 C CA . LYS A 1 102 ? -18.651 -6.486 7.323 1.00 91.31 102 LYS A CA 1
ATOM 850 C C . LYS A 1 102 ? -18.697 -5.206 6.503 1.00 91.31 102 LYS A C 1
ATOM 852 O O . LYS A 1 102 ? -18.418 -5.162 5.314 1.00 91.31 102 LYS A O 1
ATOM 857 N N . THR A 1 103 ? -19.080 -4.131 7.179 1.00 92.00 103 THR A N 1
ATOM 858 C CA . THR A 1 103 ? -19.019 -2.784 6.623 1.00 92.00 103 THR A CA 1
ATOM 859 C C . THR A 1 103 ? -18.362 -1.873 7.637 1.00 92.00 103 THR A C 1
ATOM 861 O O . THR A 1 103 ? -18.545 -2.032 8.848 1.00 92.00 103 THR A O 1
ATOM 864 N N . LEU A 1 104 ? -17.620 -0.890 7.146 1.00 91.25 104 LEU A N 1
ATOM 865 C CA . LEU A 1 104 ? -16.966 0.092 7.995 1.00 91.25 104 LEU A CA 1
ATOM 866 C C . LEU A 1 104 ? -17.927 0.797 8.979 1.00 91.25 104 LEU A C 1
ATOM 868 O O . LEU A 1 104 ? -17.621 0.808 10.172 1.00 91.25 104 LEU A O 1
ATOM 872 N N . PRO A 1 105 ? -19.131 1.271 8.578 1.00 92.94 105 PRO A N 1
ATOM 873 C CA . PRO A 1 105 ? -20.079 1.857 9.530 1.00 92.94 105 PRO A CA 1
ATOM 874 C C . PRO A 1 105 ? -20.454 0.914 10.677 1.00 92.94 105 PRO A C 1
ATOM 876 O O . PRO A 1 105 ? -20.620 1.350 11.814 1.00 92.94 105 PRO A O 1
ATOM 879 N N . ARG A 1 106 ? -20.569 -0.392 10.405 1.00 93.44 106 ARG A N 1
ATOM 880 C CA . ARG A 1 106 ? -20.858 -1.388 11.438 1.00 93.44 106 ARG A CA 1
ATOM 881 C C . ARG A 1 106 ? -19.684 -1.551 12.403 1.00 93.44 106 ARG A C 1
ATOM 883 O O . ARG A 1 106 ? -19.913 -1.571 13.607 1.00 93.44 106 ARG A O 1
ATOM 890 N N . LEU A 1 107 ? -18.453 -1.622 11.893 1.00 94.38 107 LEU A N 1
ATOM 891 C CA . LEU A 1 107 ? -17.246 -1.737 12.720 1.00 94.38 107 LEU A CA 1
ATOM 892 C C . LEU A 1 107 ? -17.083 -0.550 13.680 1.00 94.38 107 LEU A C 1
ATOM 894 O O . LEU A 1 107 ? -16.740 -0.752 14.845 1.00 94.38 107 LEU A O 1
ATOM 898 N N . LEU A 1 108 ? -17.370 0.665 13.204 1.00 92.94 108 LEU A N 1
ATOM 899 C CA . LEU A 1 108 ? -17.344 1.884 14.017 1.00 92.94 108 LEU A CA 1
ATOM 900 C C . LEU A 1 108 ? -18.450 1.889 15.071 1.00 92.94 108 LEU A C 1
ATOM 902 O O . LEU A 1 108 ? -18.182 2.137 16.244 1.00 92.94 108 LEU A O 1
ATOM 906 N N . ASN A 1 109 ? -19.688 1.578 14.670 1.00 94.19 109 ASN A N 1
ATOM 907 C CA . ASN A 1 109 ? -20.838 1.561 15.577 1.00 94.19 109 ASN A CA 1
ATOM 908 C C . ASN A 1 109 ? -20.684 0.515 16.692 1.00 94.19 109 ASN A C 1
ATOM 910 O O . ASN A 1 109 ? -21.125 0.743 17.816 1.00 94.19 109 ASN A O 1
ATOM 914 N N . GLU A 1 110 ? -20.056 -0.623 16.392 1.00 95.25 110 GLU A N 1
ATOM 915 C CA . GLU A 1 110 ? -19.737 -1.671 17.370 1.00 95.25 110 GLU A CA 1
ATOM 916 C C . GLU A 1 110 ? -18.454 -1.362 18.175 1.00 95.25 110 GLU A C 1
ATOM 918 O O . GLU A 1 110 ? -18.119 -2.094 19.105 1.00 95.25 110 GLU A O 1
ATOM 923 N N . GLY A 1 111 ? -17.735 -0.280 17.851 1.00 94.38 111 GLY A N 1
ATOM 924 C CA . GLY A 1 111 ? -16.518 0.152 18.543 1.00 94.38 111 GLY A CA 1
ATOM 925 C C . GLY A 1 111 ? -15.295 -0.744 18.317 1.00 94.38 111 GLY A C 1
ATOM 926 O O . GLY A 1 111 ? -14.307 -0.605 19.043 1.00 94.38 111 GLY A O 1
ATOM 927 N N . ILE A 1 112 ? -15.351 -1.643 17.327 1.00 95.50 112 ILE A N 1
ATOM 928 C CA . ILE A 1 112 ? -14.283 -2.599 16.983 1.00 95.50 112 ILE A CA 1
ATOM 929 C C . ILE A 1 112 ? -13.051 -1.863 16.458 1.00 95.50 112 ILE A C 1
ATOM 931 O O . ILE A 1 112 ? -11.923 -2.263 16.737 1.00 95.50 112 ILE A O 1
ATOM 935 N N . VAL A 1 113 ? -13.279 -0.775 15.725 1.00 95.81 113 VAL A N 1
ATOM 936 C CA . VAL A 1 113 ? -12.252 0.101 15.153 1.00 95.81 113 VAL A CA 1
ATOM 937 C C . VAL A 1 113 ? -12.621 1.551 15.464 1.00 95.81 113 VAL A C 1
ATOM 939 O O . VAL A 1 113 ? -13.787 1.856 15.716 1.00 95.81 113 VAL A O 1
ATOM 942 N N . ASP A 1 114 ? -11.633 2.434 15.500 1.00 94.88 114 ASP A N 1
ATOM 943 C CA . ASP A 1 114 ? -11.814 3.884 15.661 1.00 94.88 114 ASP A CA 1
ATOM 944 C C . ASP A 1 114 ? -10.921 4.727 14.741 1.00 94.88 114 ASP A C 1
ATOM 946 O O . ASP A 1 114 ? -11.021 5.950 14.774 1.00 94.88 114 ASP A O 1
ATOM 950 N N . GLY A 1 115 ? -10.115 4.094 13.885 1.00 93.25 115 GLY A N 1
ATOM 951 C CA . GLY A 1 115 ? -9.318 4.768 12.865 1.00 93.25 115 GLY A CA 1
ATOM 952 C C . GLY A 1 115 ? -9.275 3.976 11.564 1.00 93.25 115 GLY A C 1
ATOM 953 O O . GLY A 1 115 ? -9.400 2.745 11.567 1.00 93.25 115 GLY A O 1
ATOM 954 N N . THR A 1 116 ? -9.091 4.685 10.453 1.00 96.12 116 THR A N 1
ATOM 955 C CA . THR A 1 116 ? -8.912 4.082 9.130 1.00 96.12 116 THR A CA 1
ATOM 956 C C . THR A 1 116 ? -7.705 4.663 8.434 1.00 96.12 116 THR A C 1
ATOM 958 O O . THR A 1 116 ? -7.349 5.810 8.671 1.00 96.12 116 THR A O 1
ATOM 961 N N . TYR A 1 117 ? -7.077 3.858 7.592 1.00 96.94 117 TYR A N 1
ATOM 962 C CA . TYR A 1 117 ? -5.904 4.244 6.828 1.00 96.94 117 TYR A CA 1
ATOM 963 C C . TYR A 1 117 ? -6.047 3.734 5.407 1.00 96.94 117 TYR A C 1
ATOM 965 O O . TYR A 1 117 ? -6.659 2.685 5.186 1.00 96.94 117 TYR A O 1
ATOM 973 N N . ILE A 1 118 ? -5.464 4.452 4.462 1.00 97.06 118 ILE A N 1
ATOM 974 C CA . ILE A 1 118 ? -5.275 3.991 3.094 1.00 97.06 118 ILE A CA 1
ATOM 975 C C . ILE A 1 118 ? -3.851 3.455 3.015 1.00 97.06 118 ILE A C 1
ATOM 977 O O . ILE A 1 118 ? -2.901 4.169 3.317 1.00 97.06 118 ILE A O 1
ATOM 981 N N . ALA A 1 119 ? -3.715 2.182 2.658 1.00 97.44 119 ALA A N 1
ATOM 982 C CA . ALA A 1 119 ? -2.438 1.595 2.295 1.00 97.44 119 ALA A CA 1
ATOM 983 C C . ALA A 1 119 ? -2.291 1.682 0.776 1.00 97.44 119 ALA A C 1
ATOM 985 O O . ALA A 1 119 ? -3.045 1.029 0.050 1.00 97.44 119 ALA A O 1
ATOM 986 N N . SER A 1 120 ? -1.335 2.485 0.320 1.00 97.56 120 SER A N 1
ATOM 987 C CA . SER A 1 120 ? -1.013 2.704 -1.089 1.00 97.56 120 SER A CA 1
ATOM 988 C C . SER A 1 120 ? 0.262 1.947 -1.430 1.00 97.56 120 SER A C 1
ATOM 990 O O . SER A 1 120 ? 1.301 2.162 -0.808 1.00 97.56 120 SER A O 1
ATOM 992 N N . ILE A 1 121 ? 0.183 1.035 -2.395 1.00 98.06 121 ILE A N 1
ATOM 993 C CA . ILE A 1 121 ? 1.336 0.296 -2.908 1.00 98.06 121 ILE A CA 1
ATOM 994 C C . ILE A 1 121 ? 1.665 0.855 -4.278 1.00 98.06 121 ILE A C 1
ATOM 996 O O . ILE A 1 121 ? 0.888 0.670 -5.212 1.00 98.06 121 ILE A O 1
ATOM 1000 N N . ASN A 1 122 ? 2.823 1.491 -4.400 1.00 97.56 122 ASN A N 1
ATOM 1001 C CA . ASN A 1 122 ? 3.251 2.146 -5.626 1.00 97.56 122 ASN A CA 1
ATOM 1002 C C . ASN A 1 122 ? 4.474 1.422 -6.201 1.00 97.56 122 ASN A C 1
ATOM 1004 O O . ASN A 1 122 ? 5.492 1.278 -5.526 1.00 97.56 122 ASN A O 1
ATOM 1008 N N . VAL A 1 123 ? 4.367 0.923 -7.432 1.00 97.88 123 VAL A N 1
ATOM 1009 C CA . VAL A 1 123 ? 5.350 0.041 -8.070 1.00 97.88 123 VAL A CA 1
ATOM 1010 C C . VAL A 1 123 ? 5.815 0.647 -9.387 1.00 97.88 123 VAL A C 1
ATOM 1012 O O . VAL A 1 123 ? 5.029 0.909 -10.293 1.00 97.88 123 VAL A O 1
ATOM 1015 N N . CYS A 1 124 ? 7.118 0.813 -9.568 1.00 96.19 124 CYS A N 1
ATOM 1016 C CA . CYS A 1 124 ? 7.679 1.271 -10.828 1.00 96.19 124 CYS A CA 1
ATOM 1017 C C . CYS A 1 124 ? 7.366 0.284 -11.961 1.00 96.19 124 CYS A C 1
ATOM 1019 O O . CYS A 1 124 ? 7.803 -0.869 -11.946 1.00 96.19 124 CYS A O 1
ATOM 1021 N N . ALA A 1 125 ? 6.703 0.770 -13.013 1.00 95.00 125 ALA A N 1
ATOM 1022 C CA . ALA A 1 125 ? 6.285 -0.049 -14.153 1.00 95.00 125 ALA A CA 1
ATOM 1023 C C . ALA A 1 125 ? 7.453 -0.594 -15.010 1.00 95.00 125 ALA A C 1
ATOM 1025 O O . ALA A 1 125 ? 7.218 -1.347 -15.953 1.00 95.00 125 ALA A O 1
ATOM 1026 N N . VAL A 1 126 ? 8.701 -0.196 -14.722 1.00 93.94 126 VAL A N 1
ATOM 1027 C CA . VAL A 1 126 ? 9.903 -0.594 -15.478 1.00 93.94 126 VAL A CA 1
ATOM 1028 C C . VAL A 1 126 ? 10.826 -1.509 -14.679 1.00 93.94 126 VAL A C 1
ATOM 1030 O O . VAL A 1 126 ? 11.218 -2.555 -15.189 1.00 93.94 126 VAL A O 1
ATOM 1033 N N . CYS A 1 127 ? 11.207 -1.132 -13.455 1.00 93.88 127 CYS A N 1
ATOM 1034 C CA . CYS A 1 127 ? 12.152 -1.919 -12.651 1.00 93.88 127 CYS A C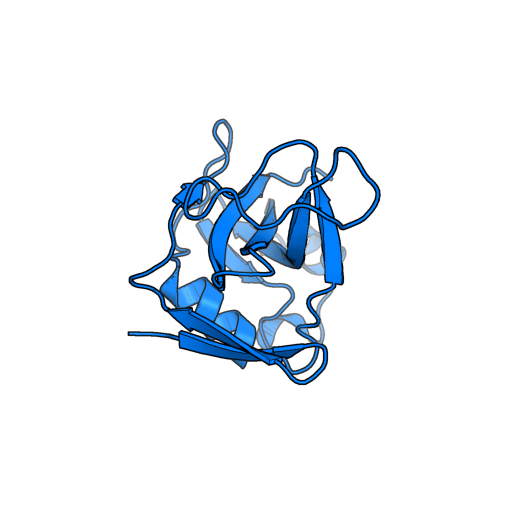A 1
ATOM 1035 C C . CYS A 1 127 ? 11.498 -2.728 -11.523 1.00 93.88 127 CYS A C 1
ATOM 1037 O O . CYS A 1 127 ? 12.177 -3.568 -10.937 1.00 93.88 127 CYS A O 1
ATOM 1039 N N . GLY A 1 128 ? 10.214 -2.499 -11.223 1.00 94.81 128 GLY A N 1
ATOM 1040 C CA . GLY A 1 128 ? 9.503 -3.178 -10.136 1.00 94.81 128 GLY A CA 1
ATOM 1041 C C . GLY A 1 128 ? 9.903 -2.725 -8.729 1.00 94.81 128 GLY A C 1
ATOM 1042 O O . GLY A 1 128 ? 9.473 -3.347 -7.763 1.00 94.81 128 GLY A O 1
ATOM 1043 N N . ASP A 1 129 ? 10.719 -1.673 -8.610 1.00 96.44 129 ASP A N 1
ATOM 1044 C CA . ASP A 1 129 ? 10.964 -0.997 -7.334 1.00 96.44 129 ASP A CA 1
ATOM 1045 C C . ASP A 1 129 ? 9.644 -0.483 -6.761 1.00 96.44 129 ASP A C 1
ATOM 1047 O O . ASP A 1 129 ? 8.796 -0.034 -7.536 1.00 96.44 129 ASP A O 1
ATOM 1051 N N . TYR A 1 130 ? 9.446 -0.574 -5.449 1.00 98.00 130 TYR A N 1
ATOM 1052 C CA . TYR A 1 130 ? 8.154 -0.234 -4.870 1.00 98.00 130 TYR A CA 1
ATOM 1053 C C . TYR A 1 130 ? 8.243 0.374 -3.479 1.00 98.00 130 TYR A C 1
ATOM 1055 O O . TYR A 1 130 ? 9.179 0.125 -2.714 1.00 98.00 130 TYR A O 1
ATOM 1063 N N . THR A 1 131 ? 7.210 1.138 -3.153 1.00 98.00 131 THR A N 1
ATOM 1064 C CA . THR A 1 131 ? 6.984 1.730 -1.841 1.00 98.00 131 THR A CA 1
ATOM 1065 C C . THR A 1 131 ? 5.606 1.342 -1.323 1.00 98.00 131 THR A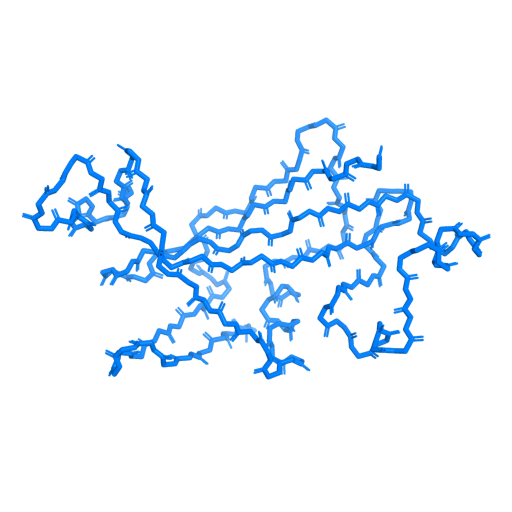 C 1
ATOM 1067 O O . THR A 1 131 ? 4.709 0.955 -2.079 1.00 98.00 131 THR A O 1
ATOM 1070 N N . ILE A 1 132 ? 5.455 1.417 -0.006 1.00 98.44 132 ILE A N 1
ATOM 1071 C CA . ILE A 1 132 ? 4.167 1.325 0.670 1.00 98.44 132 ILE A CA 1
ATOM 1072 C C . ILE A 1 132 ? 4.028 2.571 1.533 1.00 98.44 132 ILE A C 1
ATOM 1074 O O . ILE A 1 132 ? 4.918 2.876 2.329 1.00 98.44 132 ILE A O 1
ATOM 1078 N N . GLU A 1 133 ? 2.907 3.259 1.394 1.00 98.06 133 GLU A N 1
ATOM 1079 C CA . GLU A 1 133 ? 2.564 4.437 2.179 1.00 98.06 133 GLU A CA 1
ATOM 1080 C C . GLU A 1 133 ? 1.248 4.205 2.914 1.00 98.06 133 GLU A C 1
ATOM 1082 O O . GLU A 1 133 ? 0.291 3.679 2.343 1.00 98.06 133 GLU A O 1
ATOM 1087 N N . LEU A 1 134 ? 1.225 4.554 4.200 1.00 98.00 134 LEU A N 1
ATOM 1088 C CA . LEU A 1 134 ? 0.041 4.496 5.045 1.00 98.00 134 LEU A CA 1
ATOM 1089 C C . LEU A 1 134 ? -0.397 5.920 5.369 1.00 98.00 134 LEU A C 1
ATOM 1091 O O . LEU A 1 134 ? 0.266 6.603 6.143 1.00 98.00 134 LEU A O 1
ATOM 1095 N N . GLU A 1 135 ? -1.532 6.335 4.821 1.00 97.25 135 GLU A N 1
ATOM 1096 C CA . GLU A 1 135 ? -2.118 7.653 5.071 1.00 97.25 135 GLU A CA 1
ATOM 1097 C C . GLU A 1 135 ? -3.346 7.508 5.969 1.00 97.25 135 GLU A C 1
ATOM 1099 O O . GLU A 1 135 ? -4.196 6.638 5.741 1.00 97.25 135 GLU A O 1
ATOM 1104 N N . TYR A 1 136 ? -3.463 8.335 7.006 1.00 95.19 136 TYR A N 1
ATOM 1105 C CA . TYR A 1 136 ? -4.636 8.325 7.868 1.00 95.19 136 TYR A CA 1
ATOM 1106 C C . TYR A 1 136 ? -5.866 8.860 7.123 1.00 95.19 136 TYR A C 1
ATOM 1108 O O . TYR A 1 136 ? -5.953 10.024 6.740 1.00 95.19 136 TYR A O 1
ATOM 1116 N N . GLY A 1 137 ? -6.865 7.995 6.953 1.00 87.06 137 GLY A N 1
ATOM 1117 C CA . GLY A 1 137 ? -8.153 8.342 6.370 1.00 87.06 137 GLY A CA 1
ATOM 1118 C C . GLY A 1 137 ? -9.116 8.800 7.460 1.00 87.06 137 GLY A C 1
ATOM 1119 O O . GLY A 1 137 ? -9.528 8.003 8.307 1.00 87.06 137 GLY A O 1
ATOM 1120 N N . LEU A 1 138 ? -9.502 10.076 7.435 1.00 65.88 138 LEU A N 1
ATOM 1121 C CA . LEU A 1 138 ? -10.591 10.598 8.262 1.00 65.88 138 LEU A CA 1
ATOM 1122 C C . LEU A 1 138 ? -11.959 10.327 7.618 1.00 65.88 138 LEU A C 1
ATOM 1124 O O . LEU A 1 138 ? -12.111 10.385 6.398 1.00 65.88 138 LEU A O 1
ATOM 1128 N N . PHE A 1 139 ? -12.951 10.069 8.474 1.00 55.12 139 PHE A N 1
ATOM 1129 C CA . PHE A 1 139 ? -14.377 10.143 8.138 1.00 55.12 139 PHE A CA 1
ATOM 1130 C C . PHE A 1 139 ? -14.843 11.584 7.943 1.00 55.12 139 PHE A C 1
ATOM 1132 O O . PHE A 1 139 ? -14.416 12.446 8.748 1.00 55.12 139 PHE A O 1
#

Secondary structure (DSSP, 8-state):
--EEEEEETTEEEEEEGGGEEEEE--SSS--BS--HHHHHHHHHT-TT--PEEEEESS--TTTS--B-TTSS-EEEEEEEEEEEEETTEEEEETTSGGGTT--HHHHHHTTS-SEEEEEEEEEETTT--EEEEEEEE--

Radius of gyration: 15.85 Å; chains: 1; bounding box: 37×29×44 Å

pLDDT: mean 93.09, std 6.5, range [55.12, 98.44]

Sequence (139 aa):
MSSYEWIYNDNKFRLDSEKCSMFLNDDDNPISGITVEEVLDLLHENDLVDFSMEYYDQDCEACHNNKSDNSHYYRFLEFHFYLFAKAGKYVMSSLSKAYEDKTLPRLLNEGIVDGTYIASINVCAVCGDYTIELEYGLF